Protein AF-A0A381P2L4-F1 (afdb_monomer_lite)

Foldseek 3Di:
DDFPAAFPQLRATADVVNVRDHPDPPSLTPPGPRDDPVRSVVVVPDPPPPPDPVVVVVVVVD

Radius of gyration: 15.06 Å; chains: 1; bounding box: 33×33×28 Å

Organism: NCBI:txid408172

Sequence (62 aa):
MEKTGTCKICTINLWAECGNRPAIFPCGVKDCPHETETERLQIVHERSFSGSALAQVLETMS

Secondary structure (DSSP, 8-state):
--EEEE-TTT-PEEEGGGTTEESSSS---TT-TTS-HHHHHHGGG---TTS-HHHHHHHTT-

Structure (mmCIF, N/CA/C/O backbone):
data_AF-A0A381P2L4-F1
#
_entry.id   AF-A0A381P2L4-F1
#
loop_
_atom_site.group_PDB
_atom_site.id
_atom_site.type_symbol
_atom_site.label_atom_id
_atom_site.label_alt_id
_atom_site.label_comp_id
_atom_site.label_asym_id
_atom_site.label_entity_id
_atom_site.label_seq_id
_atom_site.pdbx_PDB_ins_code
_atom_site.Cartn_x
_atom_site.Cartn_y
_atom_site.Cartn_z
_atom_site.occupancy
_atom_site.B_iso_or_equiv
_atom_site.auth_seq_id
_atom_site.auth_comp_id
_atom_site.auth_asym_id
_atom_site.auth_atom_id
_atom_site.pdbx_PDB_model_num
ATOM 1 N N . MET A 1 1 ? 8.412 3.202 -16.174 1.00 76.31 1 MET A N 1
ATOM 2 C CA . MET A 1 1 ? 7.576 2.704 -15.069 1.00 76.31 1 MET A CA 1
ATOM 3 C C . MET A 1 1 ? 6.946 1.402 -15.504 1.00 76.31 1 MET A C 1
ATOM 5 O O . MET A 1 1 ? 5.926 1.414 -16.184 1.00 76.31 1 MET A O 1
ATOM 9 N N . GLU A 1 2 ? 7.606 0.289 -15.187 1.00 90.12 2 GLU A N 1
ATOM 10 C CA . GLU A 1 2 ? 7.112 -1.068 -15.435 1.00 90.12 2 GLU A CA 1
ATOM 11 C C . GLU A 1 2 ? 6.322 -1.549 -14.216 1.00 90.12 2 GLU A C 1
ATOM 13 O O . GLU A 1 2 ? 6.835 -1.598 -13.094 1.00 90.12 2 GLU A O 1
ATOM 18 N N . LYS A 1 3 ? 5.039 -1.865 -14.424 1.00 92.38 3 LYS A N 1
ATOM 19 C CA . LYS A 1 3 ? 4.162 -2.349 -13.357 1.00 92.38 3 LYS A CA 1
ATOM 20 C C . LYS A 1 3 ? 4.515 -3.798 -13.038 1.00 92.38 3 LYS A C 1
ATOM 22 O O . LYS A 1 3 ? 4.291 -4.678 -13.863 1.00 92.38 3 LYS A O 1
ATOM 27 N N . THR A 1 4 ? 4.951 -4.053 -11.811 1.00 93.75 4 THR A N 1
ATOM 28 C CA . THR A 1 4 ? 5.276 -5.408 -11.340 1.00 93.75 4 THR A CA 1
ATOM 29 C C . THR A 1 4 ? 4.131 -6.063 -10.577 1.00 93.75 4 THR A C 1
ATOM 31 O O . THR A 1 4 ? 4.100 -7.281 -10.423 1.00 93.75 4 THR A O 1
ATOM 34 N N . GLY A 1 5 ? 3.143 -5.285 -10.129 1.00 93.00 5 GLY A N 1
ATOM 35 C CA . GLY A 1 5 ? 1.973 -5.830 -9.450 1.00 93.00 5 GLY A CA 1
ATOM 36 C C . GLY A 1 5 ? 1.073 -4.768 -8.839 1.00 93.00 5 GLY A C 1
ATOM 37 O O . GLY A 1 5 ? 1.127 -3.592 -9.196 1.00 93.00 5 GLY A O 1
ATOM 38 N N . THR A 1 6 ? 0.232 -5.196 -7.905 1.00 92.94 6 THR A N 1
ATOM 39 C CA . THR A 1 6 ? -0.648 -4.326 -7.121 1.00 92.94 6 THR A CA 1
ATOM 40 C C . THR A 1 6 ? -0.654 -4.827 -5.681 1.00 92.94 6 THR A C 1
ATOM 42 O O . THR A 1 6 ? -0.820 -6.026 -5.444 1.00 92.94 6 THR A O 1
ATOM 45 N N . CYS A 1 7 ? -0.455 -3.927 -4.716 1.00 89.69 7 CYS A N 1
ATOM 46 C CA . CYS A 1 7 ? -0.537 -4.284 -3.304 1.00 89.69 7 CYS A CA 1
ATOM 47 C C . CYS A 1 7 ? -1.977 -4.687 -2.960 1.00 89.69 7 CYS A C 1
ATOM 49 O O . CYS A 1 7 ? -2.906 -3.943 -3.250 1.00 89.69 7 CYS A O 1
ATOM 51 N N . LYS A 1 8 ? -2.187 -5.830 -2.305 1.00 92.38 8 LYS A N 1
ATOM 52 C CA . LYS A 1 8 ? -3.542 -6.287 -1.939 1.00 92.38 8 LYS A CA 1
ATOM 53 C C . LYS A 1 8 ? -4.178 -5.486 -0.796 1.00 92.38 8 LYS A C 1
ATOM 55 O O . LYS A 1 8 ? -5.388 -5.552 -0.636 1.00 92.38 8 LYS A O 1
ATOM 60 N N . ILE A 1 9 ? -3.369 -4.761 -0.017 1.00 90.62 9 ILE A N 1
ATOM 61 C CA . ILE A 1 9 ? -3.826 -4.001 1.153 1.00 90.62 9 ILE A CA 1
ATOM 62 C C . ILE A 1 9 ? -4.153 -2.558 0.771 1.00 90.62 9 ILE A C 1
ATOM 64 O O . ILE A 1 9 ? -5.291 -2.130 0.912 1.00 90.62 9 ILE A O 1
ATOM 68 N N . CYS A 1 10 ? -3.184 -1.814 0.226 1.00 89.25 10 CYS A N 1
ATOM 69 C CA . CYS A 1 10 ? -3.412 -0.424 -0.177 1.00 89.25 10 CYS A CA 1
ATOM 70 C C . CYS A 1 10 ? -3.934 -0.269 -1.612 1.00 89.25 10 CYS A C 1
ATOM 72 O O . CYS A 1 10 ? -4.294 0.834 -2.006 1.00 89.25 10 CYS A O 1
ATOM 74 N N . THR A 1 11 ? -3.996 -1.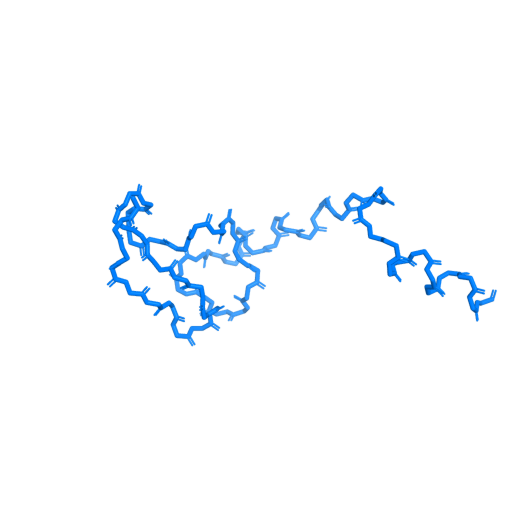345 -2.406 1.00 90.88 11 THR A N 1
ATOM 75 C CA . THR A 1 11 ? -4.473 -1.365 -3.810 1.00 90.88 11 THR A CA 1
ATOM 76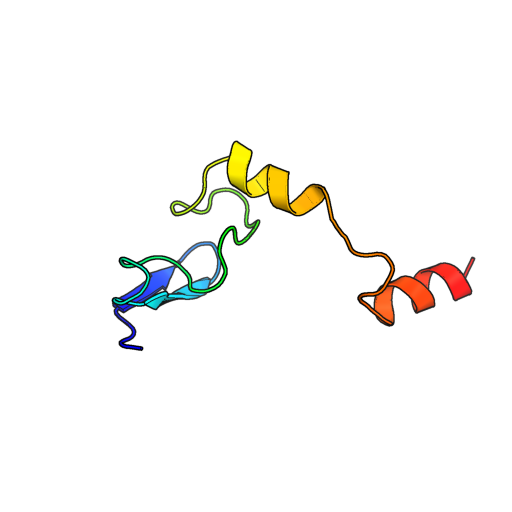 C C . THR A 1 11 ? -3.658 -0.525 -4.801 1.00 90.88 11 THR A C 1
ATOM 78 O O . THR A 1 11 ? -3.986 -0.458 -5.984 1.00 90.88 11 THR A O 1
ATOM 81 N N . ILE A 1 12 ? -2.540 0.056 -4.358 1.00 90.25 12 ILE A N 1
ATOM 82 C CA . ILE A 1 12 ? -1.631 0.849 -5.192 1.00 90.25 12 ILE A CA 1
ATOM 83 C C . ILE A 1 12 ? -0.780 -0.080 -6.072 1.00 90.25 12 ILE A C 1
ATOM 85 O O . ILE A 1 12 ? -0.366 -1.167 -5.653 1.00 90.25 12 ILE A O 1
ATOM 89 N N . ASN A 1 13 ? -0.503 0.351 -7.306 1.00 93.44 13 ASN A N 1
ATOM 90 C CA . ASN A 1 13 ? 0.401 -0.357 -8.213 1.00 93.44 13 ASN A CA 1
ATOM 91 C C . ASN A 1 13 ? 1.838 -0.383 -7.670 1.00 93.44 13 ASN A C 1
ATOM 93 O O . ASN A 1 13 ? 2.352 0.627 -7.185 1.00 93.44 13 ASN A O 1
ATOM 97 N N . LEU A 1 14 ? 2.473 -1.544 -7.800 1.00 91.62 14 LEU A N 1
ATOM 98 C CA . LEU A 1 14 ? 3.885 -1.771 -7.519 1.00 91.62 14 LEU A CA 1
ATOM 99 C C . LEU A 1 14 ? 4.683 -1.555 -8.804 1.00 91.62 14 LEU A C 1
ATOM 101 O O . LEU A 1 14 ? 4.254 -1.993 -9.877 1.00 91.62 14 LEU A O 1
ATOM 105 N N . TRP A 1 15 ? 5.835 -0.902 -8.684 1.00 92.31 15 TRP A N 1
ATOM 106 C CA . TRP A 1 15 ? 6.684 -0.552 -9.823 1.00 92.31 15 TRP A CA 1
ATOM 107 C C . TRP A 1 15 ? 8.090 -1.121 -9.650 1.00 92.31 15 TRP A C 1
ATOM 109 O O . TRP A 1 15 ? 8.638 -1.089 -8.542 1.00 92.31 15 TRP A O 1
ATOM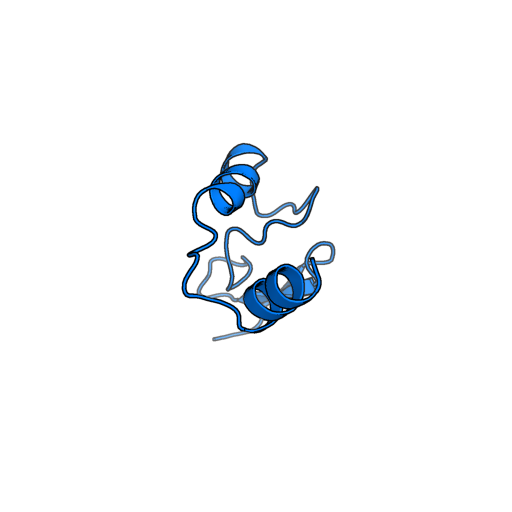 119 N N . ALA A 1 16 ? 8.684 -1.613 -10.741 1.00 92.19 16 ALA A N 1
ATOM 120 C CA . ALA A 1 16 ? 10.046 -2.153 -10.744 1.00 92.19 16 ALA A CA 1
ATOM 121 C C . ALA A 1 16 ? 11.062 -1.098 -10.282 1.00 92.19 16 ALA A C 1
ATOM 123 O O . ALA A 1 16 ? 11.936 -1.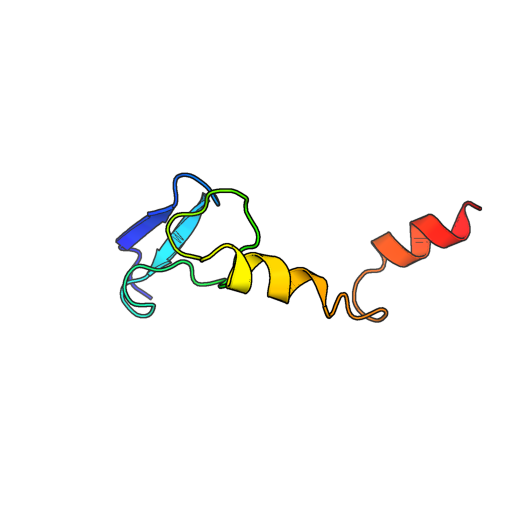375 -9.461 1.00 92.19 16 ALA A O 1
ATOM 124 N N . GLU A 1 17 ? 10.886 0.139 -10.740 1.00 89.75 17 GLU A N 1
ATOM 125 C CA . GLU A 1 17 ? 11.756 1.274 -10.429 1.00 89.75 17 GLU A CA 1
ATOM 126 C C . GLU A 1 17 ? 11.663 1.719 -8.964 1.00 89.75 17 GLU A C 1
ATOM 128 O O . GLU A 1 17 ? 12.605 2.298 -8.432 1.00 89.75 17 GLU A O 1
ATOM 133 N N . CYS A 1 18 ? 10.555 1.402 -8.290 1.00 84.25 18 CYS A N 1
ATOM 134 C CA . CYS A 1 18 ? 10.369 1.627 -6.857 1.00 84.25 18 CYS A CA 1
ATOM 135 C C . CYS A 1 18 ? 10.767 0.395 -6.024 1.00 84.25 18 CYS A C 1
ATOM 137 O O . CYS A 1 18 ? 10.348 0.266 -4.874 1.00 84.25 18 CYS A O 1
ATOM 139 N N . GLY A 1 19 ? 11.519 -0.555 -6.594 1.00 86.88 19 GLY A N 1
ATOM 140 C CA . GLY A 1 19 ? 11.937 -1.775 -5.899 1.00 86.88 19 GLY A CA 1
ATOM 141 C C . GLY A 1 19 ? 10.763 -2.676 -5.510 1.00 86.88 19 GLY A C 1
ATOM 142 O O . GLY A 1 19 ? 10.765 -3.246 -4.419 1.00 86.88 19 GLY A O 1
ATOM 143 N N . ASN A 1 20 ? 9.745 -2.779 -6.373 1.00 87.44 20 ASN A N 1
ATOM 144 C CA . ASN A 1 20 ? 8.489 -3.498 -6.117 1.00 87.44 20 ASN A CA 1
ATOM 145 C C . ASN A 1 20 ? 7.665 -2.930 -4.954 1.00 87.44 20 ASN A C 1
ATOM 147 O O . ASN A 1 20 ? 6.932 -3.659 -4.282 1.00 87.44 20 ASN A O 1
ATOM 151 N N . ARG A 1 21 ? 7.774 -1.620 -4.719 1.00 86.00 21 ARG A N 1
ATOM 152 C CA . ARG A 1 21 ? 6.977 -0.896 -3.726 1.00 86.00 21 ARG A CA 1
ATOM 153 C C . ARG A 1 21 ? 5.926 -0.007 -4.398 1.00 86.00 21 ARG A C 1
ATOM 155 O O . ARG A 1 21 ? 6.058 0.308 -5.586 1.00 86.00 21 ARG A O 1
ATOM 162 N N . PRO A 1 22 ? 4.876 0.391 -3.657 1.00 85.69 22 PRO A N 1
ATOM 163 C CA . PRO A 1 22 ? 3.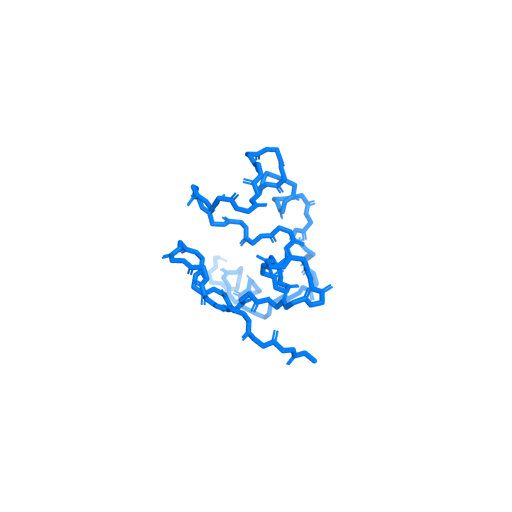940 1.416 -4.100 1.00 85.69 22 PRO A CA 1
ATOM 164 C C . PRO A 1 22 ? 4.666 2.714 -4.481 1.00 85.69 22 PRO A C 1
ATOM 166 O O . PRO A 1 22 ? 5.595 3.120 -3.788 1.00 85.69 22 PRO A O 1
ATOM 169 N N . ALA A 1 23 ? 4.222 3.387 -5.549 1.00 81.00 23 ALA A N 1
ATOM 170 C CA . ALA A 1 23 ? 4.774 4.698 -5.930 1.00 81.00 23 ALA A CA 1
ATOM 171 C C . ALA A 1 23 ? 4.474 5.803 -4.901 1.00 81.00 23 ALA A C 1
ATOM 173 O O . ALA A 1 23 ? 5.216 6.774 -4.808 1.00 81.00 23 ALA A O 1
ATOM 174 N N . ILE A 1 24 ? 3.385 5.658 -4.141 1.00 79.69 24 ILE A N 1
ATOM 175 C CA . ILE A 1 24 ? 3.044 6.538 -3.022 1.00 79.69 24 ILE A CA 1
ATOM 176 C C . ILE A 1 24 ? 3.456 5.804 -1.748 1.00 79.69 24 ILE A C 1
ATOM 178 O O . ILE A 1 24 ? 2.862 4.776 -1.408 1.00 79.69 24 ILE A O 1
ATOM 182 N N . PHE A 1 25 ? 4.499 6.310 -1.092 1.00 77.38 25 PHE A N 1
ATOM 183 C CA . PHE A 1 25 ? 5.094 5.714 0.096 1.00 77.38 25 PHE A CA 1
ATOM 184 C C . PHE A 1 25 ? 5.526 6.797 1.101 1.00 77.38 25 PHE A C 1
ATOM 186 O O . PHE A 1 25 ? 6.193 7.746 0.685 1.00 77.38 25 PHE A O 1
ATOM 193 N N . PRO A 1 26 ? 5.230 6.647 2.403 1.00 85.56 26 PRO A N 1
ATOM 194 C CA . PRO A 1 26 ? 4.319 5.657 2.985 1.00 85.56 26 PRO A CA 1
ATOM 195 C C . PRO A 1 26 ? 2.865 5.879 2.509 1.00 85.56 26 PRO A C 1
ATOM 197 O O . PRO A 1 26 ? 2.466 6.987 2.158 1.00 85.56 26 PRO A O 1
ATOM 200 N N . CYS A 1 27 ? 2.082 4.805 2.422 1.00 85.56 27 CYS A N 1
ATOM 201 C CA . CYS A 1 27 ? 0.700 4.802 1.933 1.00 85.56 27 CYS A CA 1
ATOM 202 C C . CYS A 1 27 ? -0.353 5.008 3.034 1.00 85.56 27 CYS A C 1
ATOM 204 O O . CYS A 1 27 ? -1.490 5.358 2.723 1.00 85.56 27 CYS A O 1
ATOM 206 N N . GLY A 1 28 ? -0.006 4.788 4.305 1.00 85.12 28 GLY A N 1
ATOM 207 C CA . GLY A 1 28 ? -0.879 5.080 5.447 1.00 85.12 28 GLY A CA 1
ATOM 208 C C . GLY A 1 28 ? -1.981 4.059 5.702 1.00 85.12 28 GLY A C 1
ATOM 209 O O . GLY A 1 28 ? -2.817 4.265 6.586 1.00 85.12 28 GLY A O 1
ATOM 210 N N . VAL A 1 29 ? -2.006 2.962 4.946 1.00 85.31 29 VAL A N 1
ATOM 211 C CA . VAL A 1 29 ? -3.022 1.919 5.083 1.00 85.31 29 VAL A CA 1
ATOM 212 C C . VAL A 1 29 ? -2.576 0.937 6.156 1.00 85.31 29 VAL A C 1
ATOM 214 O O . VAL A 1 29 ? -1.483 0.375 6.103 1.00 85.31 29 VAL A O 1
ATOM 217 N N . LYS A 1 30 ? -3.450 0.708 7.139 1.00 84.75 30 LYS A N 1
ATOM 218 C CA . LYS A 1 30 ? -3.188 -0.244 8.219 1.00 84.75 30 LYS A CA 1
ATOM 219 C C . LYS A 1 30 ? -2.830 -1.623 7.642 1.00 84.75 30 LYS A C 1
ATOM 221 O O . LYS A 1 30 ? -3.466 -2.084 6.701 1.00 84.75 30 LYS A O 1
ATOM 226 N N . ASP A 1 31 ? -1.805 -2.247 8.220 1.00 85.50 31 ASP A N 1
ATOM 227 C CA . ASP A 1 31 ? -1.300 -3.574 7.849 1.00 85.50 31 ASP A CA 1
ATOM 228 C C . ASP A 1 31 ? -0.736 -3.680 6.414 1.00 85.50 31 ASP A C 1
ATOM 230 O O . ASP A 1 31 ? -0.630 -4.775 5.857 1.00 85.50 31 ASP A O 1
ATOM 234 N N . CYS A 1 32 ? -0.339 -2.559 5.795 1.00 88.31 32 CYS A N 1
ATOM 235 C CA . CYS A 1 32 ? 0.373 -2.598 4.520 1.00 88.31 32 CYS A CA 1
ATOM 236 C C . CYS A 1 32 ? 1.766 -3.237 4.700 1.00 88.31 32 CYS A C 1
ATOM 238 O O . CYS A 1 32 ? 2.561 -2.748 5.497 1.00 88.31 32 CYS A O 1
ATOM 240 N N . PRO A 1 33 ? 2.118 -4.284 3.928 1.00 89.00 33 PRO A N 1
ATOM 241 C CA . PRO A 1 33 ? 3.384 -5.004 4.101 1.00 89.00 33 PRO A CA 1
ATOM 242 C C . PRO A 1 33 ? 4.608 -4.207 3.637 1.00 89.00 33 PRO A C 1
ATOM 244 O O . PRO A 1 33 ? 5.738 -4.645 3.838 1.00 89.00 33 PRO A O 1
ATOM 247 N N . HIS A 1 34 ? 4.395 -3.082 2.952 1.00 87.44 34 HIS A N 1
ATOM 248 C CA . HIS A 1 34 ? 5.476 -2.273 2.404 1.00 87.44 34 HIS A CA 1
ATOM 249 C C . HIS A 1 34 ? 5.960 -1.191 3.370 1.00 87.44 34 HIS A C 1
ATOM 251 O O . HIS A 1 34 ? 7.067 -0.702 3.160 1.00 87.44 34 HIS A O 1
ATOM 257 N N . GLU A 1 35 ? 5.172 -0.828 4.388 1.00 87.50 35 GLU A N 1
ATOM 258 C CA . GLU A 1 35 ? 5.501 0.206 5.377 1.00 87.50 35 GLU A CA 1
ATOM 259 C C . GLU A 1 35 ? 5.458 -0.352 6.801 1.00 87.50 35 GLU A C 1
ATOM 261 O O . GLU A 1 35 ? 4.688 -1.254 7.127 1.00 87.50 35 GLU A O 1
ATOM 266 N N . THR A 1 36 ? 6.286 0.208 7.670 1.00 87.06 36 THR A N 1
ATOM 267 C CA . THR A 1 36 ? 6.267 -0.063 9.107 1.00 87.06 36 THR A CA 1
ATOM 268 C C . THR A 1 36 ? 5.218 0.792 9.814 1.00 87.06 36 THR A C 1
ATOM 270 O O . THR A 1 36 ? 4.771 1.823 9.309 1.00 87.06 36 THR A O 1
ATOM 273 N N . GLU A 1 37 ? 4.845 0.404 11.036 1.00 83.56 37 GLU A N 1
ATOM 274 C CA . GLU A 1 37 ? 3.966 1.222 11.878 1.00 83.56 37 GLU A CA 1
ATOM 275 C C . GLU A 1 37 ? 4.533 2.629 12.110 1.00 83.56 37 GLU A C 1
ATOM 277 O O . GLU A 1 37 ? 3.791 3.607 12.045 1.00 83.56 37 GLU A O 1
ATOM 282 N N . THR A 1 38 ? 5.849 2.742 12.298 1.00 83.75 38 THR A N 1
ATOM 283 C CA . THR A 1 38 ? 6.532 4.029 12.443 1.00 83.75 38 THR A CA 1
ATOM 284 C C . THR A 1 38 ? 6.353 4.896 11.198 1.00 83.75 38 THR A C 1
ATOM 286 O O . THR A 1 38 ? 5.934 6.043 11.323 1.00 83.75 38 THR A O 1
ATOM 289 N N . GLU A 1 39 ? 6.605 4.356 10.001 1.00 83.69 39 GLU A N 1
ATOM 290 C CA . GLU A 1 39 ? 6.446 5.079 8.726 1.00 83.69 39 GLU A CA 1
ATOM 291 C C . GLU A 1 39 ? 4.986 5.480 8.471 1.00 83.69 39 GLU A C 1
ATOM 293 O O . GLU A 1 39 ? 4.715 6.612 8.073 1.00 83.69 39 GLU A O 1
ATOM 298 N N . ARG A 1 40 ? 4.031 4.597 8.786 1.00 83.00 40 ARG A N 1
ATOM 299 C CA . ARG A 1 40 ? 2.590 4.888 8.713 1.00 83.00 40 ARG A CA 1
ATOM 300 C C . ARG A 1 40 ? 2.211 6.080 9.597 1.00 83.00 40 ARG A C 1
ATOM 302 O O . ARG A 1 40 ? 1.422 6.930 9.191 1.00 83.00 40 ARG A O 1
ATOM 309 N N . LEU A 1 41 ? 2.765 6.149 10.809 1.00 79.31 41 LEU A N 1
ATOM 310 C CA . LEU A 1 41 ? 2.497 7.226 11.765 1.00 79.31 41 LEU A CA 1
ATOM 311 C C . LEU A 1 41 ? 3.159 8.558 11.372 1.00 79.31 41 LEU A C 1
ATOM 313 O O . LEU A 1 41 ? 2.666 9.605 11.789 1.00 79.31 41 LEU A O 1
ATOM 317 N N . GLN A 1 42 ? 4.206 8.559 10.536 1.00 77.25 42 GLN A N 1
ATOM 318 C CA . GLN A 1 42 ? 4.806 9.802 10.023 1.00 77.25 42 GLN A CA 1
ATOM 319 C C . GLN A 1 42 ? 3.858 10.587 9.100 1.00 77.25 42 GLN A C 1
ATOM 321 O O . GLN A 1 42 ? 3.916 11.813 9.075 1.00 77.25 42 GLN A O 1
ATOM 326 N N . ILE A 1 43 ? 2.921 9.920 8.411 1.00 70.31 43 ILE A N 1
ATOM 327 C CA . ILE A 1 43 ? 1.912 10.585 7.554 1.00 70.31 43 ILE A CA 1
ATOM 328 C C . ILE A 1 43 ? 1.006 11.516 8.367 1.00 70.31 43 ILE A C 1
ATOM 330 O O . ILE A 1 43 ? 0.445 12.477 7.843 1.00 70.31 43 ILE A O 1
ATOM 334 N N . VAL A 1 44 ? 0.855 11.251 9.666 1.00 59.91 44 VAL A N 1
ATOM 335 C CA . VAL A 1 44 ? -0.041 12.012 10.540 1.00 59.91 44 VAL A CA 1
ATOM 336 C C . VAL A 1 44 ? 0.495 13.424 10.818 1.00 59.91 44 VAL A C 1
ATOM 338 O O . VAL A 1 44 ? -0.294 14.284 11.206 1.00 59.91 44 VAL A O 1
ATOM 341 N N . HIS A 1 45 ? 1.788 13.706 10.594 1.00 53.22 45 HIS A N 1
ATOM 342 C CA . HIS A 1 45 ? 2.396 14.940 11.102 1.00 53.22 45 HIS A CA 1
ATOM 343 C C . HIS A 1 45 ? 2.414 16.157 10.168 1.00 53.22 45 HIS A C 1
ATOM 345 O O . HIS A 1 45 ? 2.736 17.238 10.640 1.00 53.22 45 HIS A O 1
ATOM 351 N N . GLU A 1 46 ? 1.979 16.067 8.910 1.00 53.53 46 GLU A N 1
ATOM 352 C CA . GLU A 1 46 ? 1.782 17.270 8.083 1.00 53.53 46 GLU A CA 1
ATOM 353 C C . GLU A 1 46 ? 0.540 17.139 7.198 1.00 53.53 46 GLU A C 1
ATOM 355 O O . GLU A 1 46 ? 0.604 17.071 5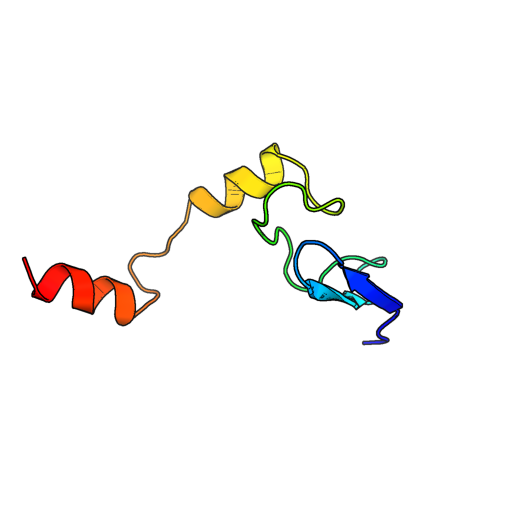.972 1.00 53.53 46 GLU A O 1
ATOM 360 N N . ARG A 1 47 ? -0.649 17.161 7.814 1.00 52.25 47 ARG A N 1
ATOM 361 C CA . ARG A 1 47 ? -1.816 17.681 7.090 1.00 52.25 47 ARG A CA 1
ATOM 362 C C . ARG A 1 47 ? -1.548 19.163 6.864 1.00 52.25 47 ARG A C 1
ATOM 364 O O . ARG A 1 47 ? -1.841 19.973 7.739 1.00 52.25 47 ARG A O 1
ATOM 371 N N . SER A 1 48 ? -0.943 19.527 5.733 1.00 50.44 48 SER A N 1
ATOM 372 C CA . SER A 1 48 ? -0.806 20.934 5.374 1.00 50.44 48 SER A CA 1
ATOM 373 C C . SER A 1 48 ? -2.203 21.556 5.392 1.00 50.44 48 SER A C 1
ATOM 375 O O . SER A 1 48 ? -3.074 21.184 4.604 1.00 50.44 48 SER A O 1
ATOM 377 N N . PHE A 1 49 ? -2.415 22.506 6.303 1.00 51.03 49 PHE A N 1
ATOM 378 C CA . PHE A 1 49 ? -3.656 23.277 6.444 1.00 51.03 49 PHE A CA 1
ATOM 379 C C . PHE A 1 49 ? -4.033 24.021 5.142 1.00 51.03 49 PHE A C 1
ATOM 381 O O . PHE A 1 49 ? -5.143 24.510 4.978 1.00 51.03 49 PHE A O 1
ATOM 388 N N . SER A 1 50 ? -3.109 24.071 4.180 1.00 57.47 50 SER A N 1
ATOM 389 C CA . SER A 1 50 ? -3.247 24.671 2.856 1.00 57.47 50 SER A CA 1
ATOM 390 C C . SER A 1 50 ? -3.814 23.744 1.766 1.00 57.47 50 SER A C 1
ATOM 392 O O . SER A 1 50 ? -3.950 24.188 0.629 1.00 57.47 50 SER A O 1
ATOM 394 N N . GLY A 1 51 ? -4.107 22.468 2.054 1.00 53.03 51 GLY A N 1
ATOM 395 C CA . GLY A 1 51 ? -4.166 21.438 1.006 1.00 53.03 51 GLY A CA 1
ATOM 396 C C . GLY A 1 51 ? -5.526 20.903 0.542 1.00 53.03 51 GLY A C 1
ATOM 397 O O . GLY A 1 51 ? -5.552 20.196 -0.462 1.00 53.03 51 GLY A O 1
ATOM 398 N N . SER A 1 52 ? -6.659 21.163 1.207 1.00 59.34 52 SER A N 1
ATOM 399 C CA . SER A 1 52 ? -7.940 20.651 0.685 1.00 59.34 52 SER A CA 1
ATOM 400 C C . SER A 1 52 ? -9.116 21.586 0.945 1.00 59.34 52 SER A C 1
ATOM 402 O O . SER A 1 52 ? -9.444 21.889 2.089 1.00 59.34 52 SER A O 1
ATOM 404 N N . ALA A 1 53 ? -9.798 21.985 -0.132 1.00 56.22 53 ALA A N 1
ATOM 405 C CA . ALA A 1 53 ? -11.064 22.714 -0.064 1.00 56.22 53 ALA A CA 1
ATOM 406 C C . ALA A 1 53 ? -12.130 21.953 0.753 1.00 56.22 53 ALA A C 1
ATOM 408 O O . ALA A 1 53 ? -12.994 22.566 1.365 1.00 56.22 53 ALA A O 1
ATOM 409 N N . LEU A 1 54 ? -12.041 20.618 0.828 1.00 57.94 54 LEU A N 1
ATOM 410 C CA . LEU A 1 54 ? -12.932 19.787 1.644 1.00 57.94 54 LEU A CA 1
ATOM 411 C C . LEU A 1 54 ? -12.764 20.014 3.154 1.00 57.94 54 LEU A C 1
ATOM 413 O O . LEU A 1 54 ? -13.756 19.961 3.876 1.00 57.94 54 LEU A O 1
ATOM 417 N N . ALA A 1 55 ? -11.547 20.295 3.633 1.00 55.94 55 ALA A N 1
ATOM 418 C CA . ALA A 1 55 ? -11.326 20.630 5.042 1.00 55.94 55 ALA A CA 1
ATOM 419 C C . ALA A 1 55 ? -11.974 21.977 5.404 1.00 55.94 55 ALA A C 1
ATOM 421 O O . ALA A 1 55 ? -12.630 22.081 6.435 1.00 55.94 55 ALA A O 1
ATOM 422 N N . GLN A 1 56 ? -11.876 22.964 4.508 1.00 54.56 56 GLN A N 1
ATOM 423 C CA . GLN A 1 56 ? -12.454 24.294 4.715 1.00 54.56 56 GLN A CA 1
ATOM 424 C C . GLN A 1 56 ? -13.990 24.268 4.753 1.00 54.56 56 GLN A C 1
ATOM 426 O O . GLN A 1 56 ? -14.591 24.988 5.546 1.00 54.56 56 GLN A O 1
ATOM 431 N N . VAL A 1 57 ? -14.633 23.410 3.948 1.00 60.66 57 VAL A N 1
ATOM 432 C CA . VAL A 1 57 ? -16.103 23.265 3.931 1.00 60.66 57 VAL A CA 1
ATOM 433 C C . VAL A 1 57 ? -16.640 22.697 5.251 1.00 60.66 57 VAL A C 1
ATOM 435 O O . VAL A 1 57 ? -17.730 23.080 5.670 1.00 60.66 57 VAL A O 1
ATOM 438 N N . LEU A 1 58 ? -15.884 21.830 5.937 1.00 58.31 58 LEU A N 1
ATOM 439 C CA . LEU A 1 58 ? -16.288 21.307 7.248 1.00 58.31 58 LEU A CA 1
ATOM 440 C C . LEU A 1 58 ? -16.303 22.401 8.329 1.00 58.31 58 LEU A C 1
ATOM 442 O O . LEU A 1 58 ? -17.191 22.398 9.176 1.00 58.31 58 LEU A O 1
ATOM 446 N N . GLU A 1 59 ? -15.359 23.346 8.283 1.00 57.91 59 GLU A N 1
ATOM 447 C CA . GLU A 1 59 ? -15.289 24.474 9.227 1.00 57.91 59 GLU A CA 1
ATOM 448 C C . GLU A 1 59 ? -16.342 25.555 8.948 1.00 57.91 59 GLU A C 1
ATOM 450 O O . GLU A 1 59 ? -16.677 26.336 9.831 1.00 57.91 59 GLU A O 1
ATOM 455 N N . THR A 1 60 ? -16.905 25.612 7.736 1.00 56.72 60 THR A N 1
ATOM 456 C CA . THR A 1 60 ? -17.936 26.614 7.401 1.00 56.72 60 THR A CA 1
ATOM 457 C C . THR A 1 60 ? -19.354 26.203 7.822 1.00 56.72 60 THR A C 1
ATOM 459 O O . THR A 1 60 ? -20.296 26.957 7.587 1.00 56.72 60 THR A O 1
ATOM 462 N N . MET A 1 61 ? -19.527 25.016 8.416 1.00 55.44 61 MET A N 1
ATOM 463 C CA . MET A 1 61 ? -20.825 24.481 8.863 1.00 55.44 61 MET A CA 1
ATOM 464 C C . MET A 1 61 ? -20.969 24.384 10.393 1.00 55.44 61 MET A C 1
ATOM 466 O O . MET A 1 61 ? -21.923 23.765 10.868 1.00 55.44 61 MET A O 1
ATOM 470 N N . SER A 1 62 ? -20.049 24.978 11.158 1.00 48.44 62 SER A N 1
ATOM 471 C CA . SER A 1 62 ? -20.073 25.025 12.631 1.00 48.44 62 SER A CA 1
ATOM 472 C C . SER A 1 62 ? -20.407 26.404 13.179 1.00 48.44 62 SER A C 1
ATOM 474 O O . SER A 1 62 ? -19.814 27.379 12.668 1.00 48.44 62 SER A O 1
#

pLDDT: mean 76.99, std 15.11, range [48.44, 93.75]